Protein AF-A0A3Q9GE10-F1 (afdb_monomer_lite)

Organism: Moraxella catarrhalis (NCBI:txid480)

Sequence (119 aa):
MENPSTSYLGLTQQEIVSKSINHAVKRGYLQEKLDSIKAPHSAYSYEDLPSDYYGAVFGANHFDPKSKISFGQQIYNYFKQELDVKSPYHAPNYNDLPDIDNKKHSGIFNRTINPMFIP

Structure (mmCIF, N/CA/C/O backbone):
data_AF-A0A3Q9GE10-F1
#
_entry.id   AF-A0A3Q9GE10-F1
#
loop_
_atom_site.group_PDB
_atom_site.id
_atom_site.type_symbol
_atom_site.label_atom_id
_atom_site.label_alt_id
_atom_site.label_comp_id
_atom_site.label_asym_id
_atom_site.label_entity_id
_atom_site.label_seq_id
_atom_site.pdbx_PDB_ins_code
_atom_site.Cartn_x
_atom_site.Cartn_y
_atom_site.Cartn_z
_atom_site.occupancy
_atom_site.B_iso_or_equiv
_atom_site.auth_seq_id
_atom_site.auth_comp_id
_atom_site.auth_asym_id
_atom_site.auth_atom_id
_atom_site.pdbx_PDB_model_num
ATOM 1 N N . MET A 1 1 ? -31.225 7.368 21.893 1.00 35.88 1 MET A N 1
ATOM 2 C CA . MET A 1 1 ? -30.500 6.509 20.935 1.00 35.88 1 MET A CA 1
ATOM 3 C C . MET A 1 1 ? -29.841 7.447 19.945 1.00 35.88 1 MET A C 1
ATOM 5 O O . MET A 1 1 ? -30.539 8.040 19.136 1.00 35.88 1 MET A O 1
ATOM 9 N N . GLU A 1 2 ? -28.551 7.712 20.121 1.00 35.62 2 GLU A N 1
ATOM 10 C CA . GLU A 1 2 ? -27.799 8.628 19.259 1.00 35.62 2 GLU A CA 1
ATOM 11 C C . GLU A 1 2 ? -27.420 7.896 17.967 1.00 35.62 2 GLU A C 1
ATOM 13 O O . GLU A 1 2 ? -26.878 6.795 18.023 1.00 35.62 2 GLU A O 1
ATOM 18 N N . ASN A 1 3 ? -27.750 8.478 16.811 1.00 44.09 3 ASN A N 1
ATOM 19 C CA . ASN A 1 3 ? -27.308 7.988 15.504 1.00 44.09 3 ASN A CA 1
ATOM 20 C C . ASN A 1 3 ? -25.806 8.291 15.355 1.00 44.09 3 ASN A C 1
ATOM 22 O O . ASN A 1 3 ? -25.452 9.467 15.269 1.00 44.09 3 ASN A O 1
ATOM 26 N N . PRO A 1 4 ? -24.912 7.288 15.298 1.00 48.25 4 PRO A N 1
ATOM 27 C CA . PRO A 1 4 ? -23.467 7.516 15.333 1.00 48.25 4 PRO A CA 1
ATOM 28 C C . PRO A 1 4 ? -22.869 7.887 13.962 1.00 48.25 4 PRO A C 1
ATOM 30 O O . PRO A 1 4 ? -21.663 7.780 13.764 1.00 48.25 4 PRO A O 1
ATOM 33 N N . SER A 1 5 ? -23.683 8.283 12.981 1.00 50.09 5 SER A N 1
ATOM 34 C CA . SER A 1 5 ? -23.276 8.346 11.570 1.00 50.09 5 SER A CA 1
ATOM 35 C C . SER A 1 5 ? -22.794 9.710 11.071 1.00 50.09 5 SER A C 1
ATOM 37 O O . SER A 1 5 ? -22.375 9.803 9.917 1.00 50.09 5 SER A O 1
ATOM 39 N N . THR A 1 6 ? -22.786 10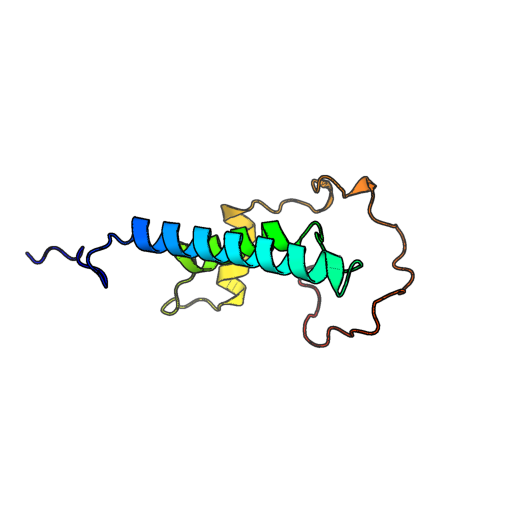.764 11.888 1.00 47.91 6 THR A N 1
ATOM 40 C CA . THR A 1 6 ? -22.319 12.083 11.429 1.00 47.91 6 THR A CA 1
ATOM 41 C C . THR A 1 6 ? -20.805 12.205 11.593 1.00 47.91 6 THR A C 1
ATOM 43 O O . THR A 1 6 ? -20.301 12.717 12.591 1.00 47.91 6 THR A O 1
ATOM 46 N N . SER A 1 7 ? -20.064 11.697 10.609 1.00 56.50 7 SER A N 1
ATOM 47 C CA . SER A 1 7 ? -18.612 11.864 10.528 1.00 56.50 7 SER A CA 1
ATOM 48 C C . SER A 1 7 ? -18.244 13.230 9.917 1.00 56.50 7 SER A C 1
ATOM 50 O O . SER A 1 7 ? -19.072 13.877 9.267 1.00 56.50 7 SER A O 1
ATOM 52 N N . TYR A 1 8 ? -17.031 13.719 10.202 1.00 54.75 8 TYR A N 1
ATOM 53 C CA . TYR A 1 8 ? -16.515 15.038 9.799 1.00 54.75 8 TYR A CA 1
ATOM 54 C C . TYR A 1 8 ? -16.948 15.441 8.370 1.00 54.75 8 TYR A C 1
ATOM 56 O O . TYR A 1 8 ? -16.783 14.672 7.427 1.00 54.75 8 TYR A O 1
ATOM 64 N N . LEU A 1 9 ? -17.470 16.668 8.214 1.00 62.47 9 LEU A N 1
ATOM 65 C CA . LEU A 1 9 ? -17.984 17.265 6.960 1.00 62.47 9 LEU A CA 1
ATOM 66 C C . LEU A 1 9 ? -19.322 16.713 6.418 1.00 62.47 9 LEU A C 1
ATOM 68 O O . LEU A 1 9 ? -19.689 17.040 5.292 1.00 62.47 9 LEU A O 1
ATOM 72 N N . GLY A 1 10 ? -20.082 15.937 7.199 1.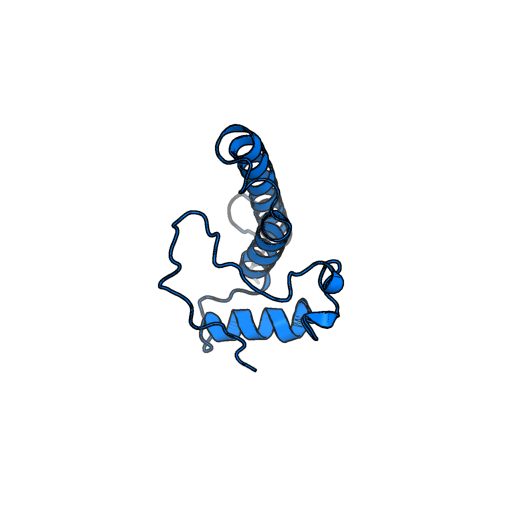00 78.06 10 GLY A N 1
ATOM 73 C CA . GLY A 1 10 ? -21.409 15.452 6.781 1.00 78.06 10 GLY A CA 1
ATOM 74 C C . GLY A 1 10 ? -21.359 14.313 5.761 1.00 78.06 10 GLY A C 1
ATOM 75 O O . GLY A 1 10 ? -22.353 14.032 5.098 1.00 78.06 10 GLY A O 1
ATOM 76 N N . LEU A 1 11 ? -20.199 13.672 5.633 1.00 76.75 11 LEU A N 1
ATOM 77 C CA . LEU A 1 11 ? -20.008 12.479 4.821 1.00 76.75 11 LEU A CA 1
ATOM 78 C C . LEU A 1 11 ? -20.279 11.233 5.665 1.00 76.75 11 LEU A C 1
ATOM 80 O O . LEU A 1 11 ? -20.106 11.227 6.885 1.00 76.75 11 LEU A O 1
ATOM 84 N N . THR A 1 12 ? -20.677 10.156 5.006 1.00 85.25 12 THR A N 1
ATOM 85 C CA . THR A 1 12 ? -20.684 8.816 5.587 1.00 85.25 12 THR A CA 1
ATOM 86 C C . THR A 1 12 ? -19.262 8.253 5.651 1.00 85.25 12 THR A C 1
ATOM 88 O O . THR A 1 12 ? -18.374 8.644 4.889 1.00 85.25 12 THR A O 1
ATOM 91 N N . GLN A 1 13 ? -19.041 7.267 6.523 1.00 79.06 13 GLN A N 1
ATOM 92 C CA . GLN A 1 13 ? -17.744 6.594 6.630 1.00 79.06 13 GLN A CA 1
ATOM 93 C C . GLN A 1 13 ? -17.302 5.961 5.297 1.00 79.06 13 GLN A C 1
ATOM 95 O O . GLN A 1 13 ? -16.132 6.045 4.932 1.00 79.06 13 GLN A O 1
ATOM 100 N N . GLN A 1 14 ? -18.237 5.380 4.537 1.00 82.19 14 GLN A N 1
ATOM 101 C CA . GLN A 1 14 ? -17.944 4.799 3.222 1.00 82.19 14 GLN A CA 1
ATOM 102 C C . GLN A 1 14 ? -17.504 5.860 2.204 1.00 82.19 14 GLN A C 1
ATOM 104 O O . GLN A 1 14 ? -16.596 5.620 1.408 1.00 82.19 14 GLN A O 1
ATOM 109 N N . GLU A 1 15 ? -18.097 7.053 2.246 1.00 84.19 15 GLU A N 1
ATOM 110 C CA . GLU A 1 15 ? -17.690 8.157 1.375 1.00 84.19 15 GLU A CA 1
ATOM 111 C C . GLU A 1 15 ? -16.305 8.692 1.737 1.00 84.19 15 GLU A C 1
ATOM 113 O O . GLU A 1 15 ? -15.524 9.007 0.838 1.00 84.19 15 GLU A O 1
ATOM 118 N N . ILE A 1 16 ? -15.971 8.765 3.028 1.00 81.88 16 ILE A N 1
ATOM 119 C CA . ILE A 1 16 ? -14.628 9.153 3.479 1.00 81.88 16 ILE A CA 1
ATOM 120 C C . ILE A 1 16 ? -13.589 8.149 2.978 1.00 81.88 16 ILE A C 1
ATOM 122 O O . ILE A 1 16 ? -12.589 8.553 2.380 1.00 81.88 16 ILE A O 1
ATOM 126 N N . VAL A 1 17 ? -13.846 6.853 3.159 1.00 84.25 17 VAL A N 1
ATOM 127 C CA . VAL A 1 17 ? -13.000 5.764 2.648 1.00 84.25 17 VAL A CA 1
ATOM 128 C C . VAL A 1 17 ? -12.795 5.898 1.139 1.00 84.25 17 VAL A C 1
ATOM 130 O O . VAL A 1 17 ? -11.660 5.983 0.667 1.00 84.25 17 VAL A O 1
ATOM 133 N N . SER A 1 18 ? -13.885 5.989 0.373 1.00 87.38 18 SER A N 1
ATOM 134 C CA . SER A 1 18 ? -13.825 6.057 -1.089 1.00 87.38 18 SER A CA 1
ATOM 135 C C . SER A 1 18 ? -13.066 7.292 -1.578 1.00 87.38 18 SER A C 1
ATOM 137 O O . SER A 1 18 ? -12.230 7.201 -2.480 1.00 87.38 18 SER A O 1
ATOM 139 N N . LYS A 1 19 ? -13.299 8.461 -0.968 1.00 86.56 19 LYS A N 1
ATOM 140 C CA . LYS A 1 19 ? -12.573 9.692 -1.312 1.00 86.56 19 LYS A CA 1
ATOM 141 C C . LYS A 1 19 ? -11.086 9.588 -0.996 1.00 86.56 19 LYS A C 1
ATOM 143 O O . LYS A 1 19 ? -10.277 10.069 -1.787 1.00 86.56 19 LYS A O 1
ATOM 148 N N . SER A 1 20 ? -10.734 8.945 0.114 1.00 84.69 20 SER A N 1
ATOM 149 C CA . SER A 1 20 ? -9.343 8.770 0.540 1.00 84.69 20 SER A CA 1
ATOM 150 C C . SER A 1 20 ? -8.575 7.870 -0.431 1.00 84.69 20 SER A C 1
ATOM 152 O O . SER A 1 20 ? -7.512 8.261 -0.912 1.00 84.69 20 SER A O 1
ATOM 154 N N . ILE A 1 21 ? -9.161 6.729 -0.814 1.00 87.06 21 ILE A N 1
ATOM 155 C CA . ILE A 1 21 ? -8.587 5.812 -1.812 1.00 87.06 21 ILE A CA 1
ATOM 156 C C . ILE A 1 21 ? -8.432 6.515 -3.166 1.00 87.06 21 ILE A C 1
ATOM 158 O O . ILE A 1 21 ? -7.350 6.520 -3.750 1.00 87.06 21 ILE A O 1
ATOM 162 N N . ASN A 1 22 ? -9.486 7.183 -3.645 1.00 87.25 22 ASN A N 1
ATOM 163 C CA . ASN A 1 22 ? -9.446 7.904 -4.920 1.00 87.25 22 ASN A CA 1
ATOM 164 C C . ASN A 1 22 ? -8.391 9.016 -4.943 1.00 87.25 22 ASN A C 1
ATOM 166 O O . ASN A 1 22 ? -7.771 9.268 -5.977 1.00 87.25 22 ASN A O 1
ATOM 170 N N . HIS A 1 23 ? -8.207 9.713 -3.822 1.00 87.19 23 HIS A N 1
ATOM 171 C CA . HIS A 1 23 ? -7.186 10.741 -3.707 1.00 87.19 23 HIS A CA 1
ATOM 172 C C . HIS A 1 23 ? -5.779 10.140 -3.812 1.00 87.19 23 HIS A C 1
ATOM 174 O O . HIS A 1 23 ? -4.979 10.651 -4.593 1.00 87.19 23 HIS A O 1
ATOM 180 N N . ALA A 1 24 ? -5.495 9.048 -3.095 1.00 86.19 24 ALA A N 1
ATOM 181 C CA . ALA A 1 24 ? -4.201 8.366 -3.150 1.00 86.19 24 ALA A CA 1
ATOM 182 C C . ALA A 1 24 ? -3.859 7.902 -4.574 1.00 86.19 24 ALA A C 1
ATOM 184 O O . ALA A 1 24 ? -2.821 8.282 -5.106 1.00 86.19 24 ALA A O 1
ATOM 185 N N . VAL A 1 25 ? -4.792 7.221 -5.247 1.00 85.94 25 VAL A N 1
ATOM 186 C CA . VAL A 1 25 ? -4.606 6.761 -6.634 1.00 85.94 25 VAL A CA 1
ATOM 187 C C . VAL A 1 25 ? -4.303 7.925 -7.582 1.00 85.94 25 VAL A C 1
ATOM 189 O O . VAL A 1 25 ? -3.364 7.865 -8.372 1.00 85.94 25 VAL A O 1
ATOM 192 N N . LYS A 1 26 ? -5.059 9.030 -7.498 1.00 87.25 26 LYS A N 1
ATOM 193 C CA . LYS A 1 26 ? -4.810 10.220 -8.335 1.00 87.25 26 LYS A CA 1
ATOM 194 C C . LYS A 1 26 ? -3.437 10.839 -8.081 1.00 87.25 26 LYS A C 1
ATOM 196 O O . LYS A 1 26 ? -2.832 11.369 -9.012 1.00 87.25 26 LYS A O 1
ATOM 201 N N . ARG A 1 27 ? -2.972 10.820 -6.830 1.00 86.75 27 ARG A N 1
ATOM 202 C CA . ARG A 1 27 ? -1.643 11.315 -6.457 1.00 86.75 27 ARG A CA 1
ATOM 203 C C . ARG A 1 27 ? -0.544 10.428 -7.036 1.00 86.75 27 ARG A C 1
ATOM 205 O O . ARG A 1 27 ? 0.371 11.000 -7.620 1.00 86.75 27 ARG A O 1
ATOM 212 N N . GLY A 1 28 ? -0.698 9.106 -6.972 1.00 82.44 28 GLY A N 1
ATOM 213 C CA . GLY A 1 28 ? 0.192 8.146 -7.628 1.00 82.44 28 GLY A CA 1
ATOM 214 C C . GLY A 1 28 ? 0.338 8.429 -9.117 1.00 82.44 28 GLY A C 1
ATOM 215 O O . GLY A 1 28 ? 1.417 8.755 -9.592 1.00 82.44 28 GLY A O 1
ATOM 216 N N . TYR A 1 29 ? -0.777 8.496 -9.852 1.00 82.75 29 TYR A N 1
ATOM 217 C CA . TYR A 1 29 ? -0.750 8.829 -11.286 1.00 82.75 29 TYR A CA 1
ATOM 218 C C . TYR A 1 29 ? -0.049 10.155 -11.608 1.00 82.75 29 TYR A C 1
ATOM 220 O O . TYR A 1 29 ? 0.603 10.283 -12.647 1.00 82.75 29 TYR A O 1
ATOM 228 N N . LEU A 1 30 ? -0.211 11.167 -10.753 1.00 86.25 30 LEU A N 1
ATOM 229 C CA . LEU A 1 30 ? 0.467 12.446 -10.935 1.00 86.25 30 LEU A CA 1
ATOM 230 C C . LEU A 1 30 ? 1.975 12.324 -10.690 1.00 86.25 30 LEU A C 1
ATOM 232 O O . LEU A 1 30 ? 2.742 12.941 -11.427 1.00 86.25 30 LEU A O 1
ATOM 236 N N . GLN A 1 31 ? 2.384 11.555 -9.680 1.00 80.38 31 GLN A N 1
ATOM 237 C CA . GLN A 1 31 ? 3.787 11.265 -9.401 1.00 80.38 31 GLN A CA 1
ATOM 238 C C . GLN A 1 31 ? 4.426 10.540 -10.587 1.00 80.38 31 GLN A C 1
ATOM 240 O O . GLN A 1 31 ? 5.375 11.074 -11.152 1.00 80.38 31 GLN A O 1
ATOM 245 N N . GLU A 1 32 ? 3.818 9.458 -11.077 1.00 78.75 32 GLU A N 1
ATOM 246 C CA . GLU A 1 32 ? 4.326 8.708 -12.236 1.00 78.75 32 GLU A CA 1
ATOM 247 C C . GLU A 1 32 ? 4.496 9.586 -13.477 1.00 78.75 32 GLU A C 1
ATOM 249 O O . GLU A 1 32 ? 5.493 9.519 -14.200 1.00 78.75 32 GLU A O 1
ATOM 254 N N . LYS A 1 33 ? 3.538 10.488 -13.713 1.00 84.12 33 LYS A N 1
ATOM 255 C CA . LYS A 1 33 ? 3.627 11.445 -14.816 1.00 84.12 33 LYS A CA 1
ATOM 256 C C . LYS A 1 33 ? 4.820 12.391 -14.655 1.00 84.12 33 LYS A C 1
ATOM 258 O O . LYS A 1 33 ? 5.469 12.719 -15.646 1.00 84.12 33 LYS A O 1
ATOM 263 N N . LEU A 1 34 ? 5.106 12.859 -13.444 1.00 82.44 34 LEU A N 1
ATOM 264 C CA . LEU A 1 34 ? 6.255 13.729 -13.181 1.00 82.44 34 LEU A CA 1
ATOM 265 C C . LEU A 1 34 ? 7.578 12.958 -13.260 1.00 82.44 34 LEU A C 1
ATOM 267 O O . LEU A 1 34 ? 8.551 13.473 -13.821 1.00 82.44 34 LEU A O 1
ATOM 271 N N . ASP A 1 35 ? 7.597 11.724 -12.770 1.00 77.19 35 ASP A N 1
ATOM 272 C CA . ASP A 1 35 ? 8.769 10.856 -12.793 1.00 77.19 35 ASP A CA 1
ATOM 273 C C . ASP A 1 35 ? 9.099 10.412 -14.215 1.00 77.19 35 ASP A C 1
ATOM 275 O O . ASP A 1 35 ? 10.272 10.373 -14.574 1.00 77.19 35 ASP A O 1
ATOM 279 N N . SER A 1 36 ? 8.106 10.254 -15.098 1.00 76.75 36 SER A N 1
ATOM 280 C CA . SER A 1 36 ? 8.350 9.975 -16.525 1.00 76.75 36 SER A CA 1
ATOM 281 C C . SER A 1 36 ? 9.218 11.037 -17.212 1.00 76.75 36 SER A C 1
ATOM 283 O O . SER A 1 36 ? 9.863 10.765 -18.223 1.00 76.75 36 SER A O 1
ATOM 285 N N . ILE A 1 37 ? 9.272 12.242 -16.635 1.00 79.38 37 ILE A N 1
ATOM 286 C CA . ILE A 1 37 ? 10.072 13.368 -17.117 1.00 79.38 37 ILE A CA 1
ATOM 287 C C . ILE A 1 37 ? 11.395 13.476 -16.344 1.00 79.38 37 ILE A C 1
ATOM 289 O O . ILE A 1 37 ? 12.434 13.751 -16.942 1.00 79.38 37 ILE A O 1
ATOM 293 N N . LYS A 1 38 ? 11.371 13.313 -15.015 1.00 80.00 38 LYS A N 1
ATOM 294 C CA . LYS A 1 38 ? 12.520 13.609 -14.136 1.00 80.00 38 LYS A CA 1
ATOM 295 C C . LYS A 1 38 ? 13.353 12.392 -13.746 1.00 80.00 38 LYS A C 1
ATOM 297 O O . LYS A 1 38 ? 14.554 12.526 -13.524 1.00 80.00 38 LYS A O 1
ATOM 302 N N . ALA A 1 39 ? 12.726 11.230 -13.663 1.00 75.00 39 ALA A N 1
ATOM 303 C CA . ALA A 1 39 ? 13.332 9.964 -13.288 1.00 75.00 39 ALA A CA 1
ATOM 304 C C . ALA A 1 39 ? 12.701 8.826 -14.114 1.00 75.00 39 ALA A C 1
ATOM 306 O O . ALA A 1 39 ? 12.002 7.982 -13.561 1.00 75.00 39 ALA A O 1
ATOM 307 N N . PRO A 1 40 ? 12.950 8.765 -15.441 1.00 65.56 40 PRO A N 1
ATOM 308 C CA . PRO A 1 40 ? 12.248 7.835 -16.335 1.00 65.56 40 PRO A CA 1
ATOM 309 C C . PRO A 1 40 ? 12.433 6.359 -15.964 1.00 65.56 40 PRO A C 1
ATOM 311 O O . PRO A 1 40 ? 11.618 5.522 -16.320 1.00 65.56 40 PRO A O 1
ATOM 314 N N . HIS A 1 41 ? 13.513 6.045 -15.246 1.00 66.25 41 HIS A N 1
ATOM 315 C CA . HIS A 1 41 ? 13.826 4.713 -14.729 1.00 66.25 41 HIS A CA 1
ATOM 316 C C . HIS A 1 41 ? 12.971 4.299 -13.521 1.00 66.25 41 HIS A C 1
ATOM 318 O O . HIS A 1 41 ? 12.973 3.128 -13.166 1.00 66.25 41 HIS A O 1
ATOM 324 N N . SER A 1 42 ? 12.302 5.254 -12.874 1.00 59.97 42 SER A N 1
ATOM 325 C CA . SER A 1 42 ? 11.414 5.040 -11.729 1.00 59.97 42 SER A CA 1
ATOM 326 C C . SER A 1 42 ? 9.941 5.228 -12.094 1.00 59.97 42 SER A C 1
ATOM 328 O O . SER A 1 42 ? 9.085 4.959 -11.267 1.00 59.97 42 SER A O 1
ATOM 330 N N . ALA A 1 43 ? 9.651 5.715 -13.303 1.00 63.25 43 ALA A N 1
ATOM 331 C CA . ALA A 1 43 ? 8.301 6.015 -13.742 1.00 63.25 43 ALA A CA 1
ATOM 332 C C . ALA A 1 43 ? 7.566 4.759 -14.206 1.00 63.25 43 ALA A C 1
ATOM 334 O O . ALA A 1 43 ? 8.104 3.948 -14.959 1.00 63.25 43 ALA A O 1
ATOM 335 N N . TYR A 1 44 ? 6.302 4.671 -13.824 1.00 59.16 44 TYR A N 1
ATOM 336 C CA . TYR A 1 44 ? 5.394 3.562 -14.044 1.00 59.16 44 TYR A CA 1
ATOM 337 C C . TYR A 1 44 ? 6.012 2.224 -13.648 1.00 59.16 44 TYR A C 1
ATOM 339 O O . TYR A 1 44 ? 5.845 1.228 -14.359 1.00 59.16 44 TYR A O 1
ATOM 347 N N . SER A 1 45 ? 6.719 2.192 -12.511 1.00 61.81 45 SER A N 1
ATOM 348 C CA . SER A 1 45 ? 7.088 0.915 -11.915 1.00 61.81 45 SER A CA 1
ATOM 349 C C . SER A 1 45 ? 5.813 0.103 -11.719 1.00 61.81 45 SER A C 1
ATOM 351 O O . SER A 1 45 ? 4.788 0.617 -11.262 1.00 61.81 45 SER A O 1
ATOM 353 N N . TYR A 1 46 ? 5.862 -1.172 -12.097 1.00 59.16 46 TYR A N 1
ATOM 354 C CA . TYR A 1 46 ? 4.702 -2.061 -12.048 1.00 59.16 46 TYR A CA 1
ATOM 355 C C . TYR A 1 46 ? 4.078 -2.123 -10.643 1.00 59.16 46 TYR A C 1
ATOM 357 O O . TYR A 1 46 ? 2.884 -2.373 -10.502 1.00 59.16 46 TYR A O 1
ATOM 365 N N . GLU A 1 47 ? 4.880 -1.870 -9.608 1.00 63.06 47 GLU A N 1
ATOM 366 C CA . GLU A 1 47 ? 4.468 -1.940 -8.212 1.00 63.06 47 GLU A CA 1
ATOM 367 C C . GLU A 1 47 ? 3.833 -0.652 -7.676 1.00 63.06 47 GLU A C 1
ATOM 369 O O . GLU A 1 47 ? 3.012 -0.754 -6.768 1.00 63.06 47 GLU A O 1
ATOM 374 N N . ASP A 1 48 ? 4.139 0.532 -8.217 1.00 69.00 48 ASP A N 1
ATOM 375 C CA . ASP A 1 48 ? 3.845 1.800 -7.528 1.00 69.00 48 ASP A CA 1
ATOM 376 C C . ASP A 1 48 ? 2.342 2.119 -7.497 1.00 69.00 48 ASP A C 1
ATOM 378 O O . ASP A 1 48 ? 1.760 2.276 -6.423 1.00 69.00 48 ASP A O 1
ATOM 382 N N . LEU A 1 49 ? 1.656 2.098 -8.646 1.00 76.75 49 LEU A N 1
ATOM 383 C CA . LEU A 1 49 ? 0.208 2.356 -8.694 1.00 76.75 49 LEU A CA 1
ATOM 384 C C . LEU A 1 49 ? -0.626 1.282 -7.965 1.00 76.75 49 LEU A C 1
ATOM 386 O O . LEU A 1 49 ? -1.563 1.647 -7.242 1.00 76.75 49 LEU A O 1
ATOM 390 N N . PRO A 1 50 ? -0.333 -0.029 -8.106 1.00 77.75 50 PRO A N 1
ATOM 391 C CA . PRO A 1 50 ? -0.978 -1.044 -7.281 1.00 77.75 50 PRO A CA 1
ATOM 392 C C . PRO A 1 50 ? -0.697 -0.866 -5.786 1.00 77.75 50 PRO A C 1
ATOM 394 O O . PRO A 1 50 ? -1.624 -0.992 -4.987 1.00 77.75 50 PRO A O 1
ATOM 397 N N . SER A 1 51 ? 0.536 -0.539 -5.391 1.00 78.44 51 SER A N 1
ATOM 398 C CA . SER A 1 51 ? 0.898 -0.336 -3.982 1.00 78.44 51 SER A CA 1
ATOM 399 C C . SER A 1 51 ? 0.213 0.890 -3.387 1.00 78.44 51 SER A C 1
ATOM 401 O O . SER A 1 51 ? -0.288 0.811 -2.266 1.00 78.44 51 SER A O 1
ATOM 403 N N . ASP A 1 52 ? 0.093 1.983 -4.143 1.00 81.19 52 ASP A N 1
ATOM 404 C CA . ASP A 1 52 ? -0.676 3.165 -3.748 1.00 81.19 52 ASP A CA 1
ATOM 405 C C . ASP A 1 52 ? -2.145 2.819 -3.500 1.00 81.19 52 ASP A C 1
ATOM 407 O O . ASP A 1 52 ? -2.733 3.219 -2.490 1.00 81.19 52 ASP A O 1
ATOM 411 N N . TYR A 1 53 ? -2.749 2.040 -4.402 1.00 85.44 53 TYR A N 1
ATOM 412 C CA . TYR A 1 53 ? -4.129 1.597 -4.253 1.00 85.44 53 TYR A CA 1
ATOM 413 C C . TYR A 1 53 ? -4.305 0.683 -3.035 1.00 85.44 53 TYR A C 1
ATOM 415 O O . TYR A 1 53 ? -5.113 0.982 -2.153 1.00 85.44 53 TYR A O 1
ATOM 423 N N . TYR A 1 54 ? -3.548 -0.413 -2.953 1.00 87.56 54 TYR A N 1
ATOM 424 C CA . TYR A 1 54 ? -3.703 -1.399 -1.883 1.00 87.56 54 TYR A CA 1
ATOM 425 C C . TYR A 1 54 ? -3.273 -0.857 -0.518 1.00 87.56 54 TYR A C 1
ATOM 427 O O . TYR A 1 54 ? -3.881 -1.219 0.489 1.00 87.56 54 TYR A O 1
ATOM 435 N N . GLY A 1 55 ? -2.289 0.044 -0.473 1.00 88.31 55 GLY A N 1
ATOM 436 C CA . GLY A 1 55 ? -1.905 0.776 0.731 1.00 88.31 55 GLY A CA 1
ATOM 437 C C . GLY A 1 55 ? -3.008 1.722 1.205 1.00 88.31 55 GLY A C 1
ATOM 438 O O . GLY A 1 55 ? -3.312 1.768 2.399 1.00 88.31 55 GLY A O 1
ATOM 439 N N . ALA A 1 56 ? -3.675 2.420 0.280 1.00 87.69 56 ALA A N 1
ATOM 440 C CA . ALA A 1 56 ? -4.817 3.264 0.615 1.00 87.69 56 ALA A CA 1
ATOM 441 C C . ALA A 1 56 ? -6.030 2.447 1.087 1.00 87.69 56 ALA A C 1
ATOM 443 O O . ALA A 1 56 ? -6.691 2.845 2.046 1.00 87.69 56 ALA A O 1
ATOM 444 N N . VAL A 1 57 ? -6.305 1.295 0.466 1.00 89.19 57 VAL A N 1
ATOM 445 C CA . VAL A 1 57 ? -7.351 0.360 0.914 1.00 89.19 57 VAL A CA 1
ATOM 446 C C . VAL A 1 57 ? -7.045 -0.152 2.321 1.00 89.19 57 VAL A C 1
ATOM 448 O O . VAL A 1 57 ? -7.919 -0.092 3.186 1.00 89.19 57 VAL A O 1
ATOM 451 N N . PHE A 1 58 ? -5.805 -0.577 2.587 1.00 92.69 58 PHE A N 1
ATOM 452 C CA . PHE A 1 58 ? -5.380 -0.998 3.921 1.00 92.69 58 PHE A CA 1
ATOM 453 C C . PHE A 1 58 ? -5.601 0.110 4.956 1.00 92.69 58 PHE A C 1
ATOM 455 O O . PHE A 1 58 ? -6.274 -0.110 5.962 1.00 92.69 58 PHE A O 1
ATOM 462 N N . GLY A 1 59 ? -5.091 1.315 4.693 1.00 89.62 59 GLY A N 1
ATOM 463 C CA . GLY A 1 59 ? -5.202 2.441 5.620 1.00 89.62 59 GLY A CA 1
ATOM 464 C C . GLY A 1 59 ? -6.643 2.883 5.879 1.00 89.62 59 GLY A C 1
ATOM 465 O O . GLY A 1 59 ? -6.962 3.300 6.989 1.00 89.62 59 GLY A O 1
ATOM 466 N N . ALA A 1 60 ? -7.515 2.785 4.874 1.00 88.94 60 ALA A N 1
ATOM 467 C CA . ALA A 1 60 ? -8.903 3.216 4.985 1.00 88.94 60 ALA A CA 1
ATOM 468 C C . ALA A 1 60 ? -9.824 2.163 5.626 1.00 88.94 60 ALA A C 1
ATOM 470 O O . ALA A 1 60 ? -10.758 2.543 6.333 1.00 88.94 60 ALA A O 1
ATOM 471 N N . ASN A 1 61 ? -9.578 0.869 5.382 1.00 88.81 61 ASN A N 1
ATOM 472 C CA . ASN A 1 61 ? -10.522 -0.205 5.720 1.00 88.81 61 ASN A CA 1
ATOM 473 C C . ASN A 1 61 ? -10.008 -1.239 6.726 1.00 88.81 61 ASN A C 1
ATOM 475 O O . ASN A 1 61 ? -10.824 -1.906 7.356 1.00 88.81 61 ASN A O 1
ATOM 479 N N . HIS A 1 62 ? -8.692 -1.398 6.876 1.00 88.94 62 HIS A N 1
ATOM 480 C CA . HIS A 1 62 ? -8.110 -2.507 7.645 1.00 88.94 62 HIS A CA 1
ATOM 481 C C . HIS A 1 62 ? -7.216 -2.048 8.796 1.00 88.94 62 HIS A C 1
ATOM 483 O O . HIS A 1 62 ? -7.064 -2.776 9.776 1.00 88.94 62 HIS A O 1
ATOM 489 N N . PHE A 1 63 ? -6.629 -0.855 8.700 1.00 93.31 63 PHE A N 1
ATOM 490 C CA . PHE A 1 63 ? -5.793 -0.314 9.759 1.00 93.31 63 PHE A CA 1
ATOM 491 C C . PHE A 1 63 ? -6.631 0.085 10.978 1.00 93.31 63 PHE A C 1
ATOM 493 O O . PHE A 1 63 ? -7.508 0.946 10.898 1.00 93.31 63 PHE A O 1
ATOM 500 N N . ASP A 1 64 ? -6.301 -0.500 12.127 1.00 93.56 64 ASP A N 1
ATOM 501 C CA . ASP A 1 64 ? -6.871 -0.133 13.418 1.00 93.56 64 ASP A CA 1
ATOM 502 C C . ASP A 1 64 ? -5.756 0.319 14.380 1.00 93.56 64 ASP A C 1
ATOM 504 O O . ASP A 1 64 ? -4.983 -0.510 14.882 1.00 93.56 64 ASP A O 1
ATOM 508 N N . PRO A 1 65 ? -5.672 1.627 14.695 1.00 91.75 65 PRO A N 1
ATOM 509 C CA . PRO A 1 65 ? -4.665 2.155 15.611 1.00 91.75 65 PRO A CA 1
ATOM 510 C C . PRO A 1 65 ? -4.903 1.750 17.074 1.00 91.75 65 PRO A C 1
ATOM 512 O O . PRO A 1 65 ? -4.012 1.924 17.902 1.00 91.75 65 PRO A O 1
AT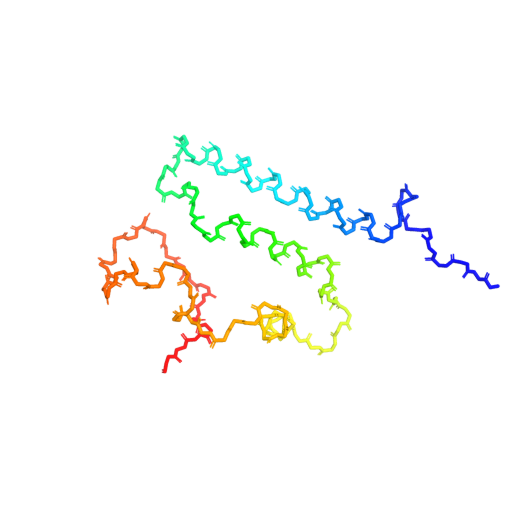OM 515 N N . LYS A 1 66 ? -6.093 1.240 17.418 1.00 95.56 66 LYS A N 1
ATOM 516 C CA . LYS A 1 66 ? -6.437 0.760 18.767 1.00 95.56 66 LYS A CA 1
ATOM 517 C C . LYS A 1 66 ? -6.254 -0.748 18.914 1.00 95.56 66 LYS A C 1
ATOM 519 O O . LYS A 1 66 ? -6.478 -1.290 20.000 1.00 95.56 66 LYS A O 1
ATOM 524 N N . SER A 1 67 ? -5.863 -1.422 17.838 1.00 93.69 67 SER A N 1
ATOM 525 C CA . SER A 1 67 ? -5.672 -2.858 17.840 1.00 93.69 67 SER A C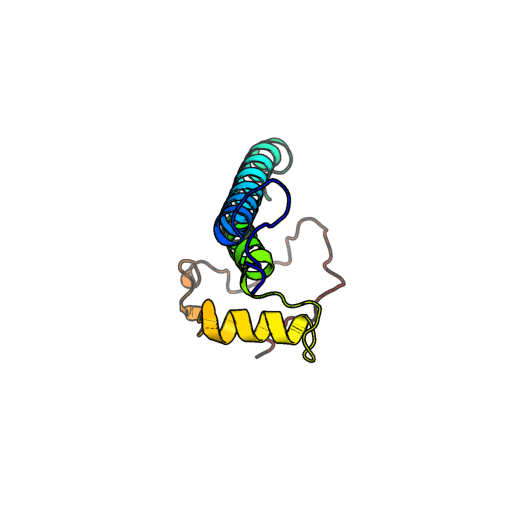A 1
ATOM 526 C C . SER A 1 67 ? -4.577 -3.279 18.818 1.00 93.69 67 SER A C 1
ATOM 528 O O . SER A 1 67 ? -3.573 -2.595 19.009 1.00 93.69 67 SER A O 1
ATOM 530 N N . LYS A 1 68 ? -4.756 -4.457 19.422 1.00 95.94 68 LYS A N 1
ATOM 531 C CA . LYS A 1 68 ? -3.751 -5.076 20.301 1.00 95.94 68 LYS A CA 1
ATOM 532 C C . LYS A 1 68 ? -2.604 -5.724 19.523 1.00 95.94 68 LYS A C 1
ATOM 534 O O . LYS A 1 68 ? -1.600 -6.090 20.128 1.00 95.94 68 LYS A O 1
ATOM 539 N N . ILE A 1 69 ? -2.764 -5.907 18.211 1.00 94.50 69 ILE A N 1
ATOM 540 C CA . ILE A 1 69 ? -1.728 -6.465 17.340 1.00 94.50 69 ILE A CA 1
ATOM 541 C C . ILE A 1 69 ? -0.913 -5.348 16.683 1.00 94.50 69 ILE A C 1
ATOM 543 O O . ILE A 1 69 ? -1.428 -4.269 16.383 1.00 94.50 69 ILE A O 1
ATOM 547 N N . SER A 1 70 ? 0.374 -5.617 16.459 1.00 94.12 70 SER A N 1
ATOM 548 C CA . SER A 1 70 ? 1.299 -4.639 15.884 1.00 94.12 70 SER A CA 1
ATOM 549 C C . SER A 1 70 ? 0.907 -4.252 14.456 1.00 94.12 70 SER A C 1
ATOM 551 O O . SER A 1 70 ? 0.251 -5.013 13.745 1.00 94.12 70 SER A O 1
ATOM 553 N N . PHE A 1 71 ? 1.369 -3.085 14.005 1.00 90.62 71 PHE A N 1
ATOM 554 C CA . PHE A 1 71 ? 1.191 -2.632 12.622 1.00 90.62 71 PHE A CA 1
ATOM 555 C C . PHE A 1 71 ? 1.670 -3.674 11.598 1.00 90.62 71 PHE A C 1
ATOM 557 O O . PHE A 1 71 ? 0.951 -3.995 10.655 1.00 90.62 71 PHE A O 1
ATOM 564 N N . GLY A 1 72 ? 2.844 -4.273 11.830 1.00 89.88 72 GLY A N 1
ATOM 565 C CA . GLY A 1 72 ? 3.371 -5.334 10.968 1.00 89.88 72 GLY A CA 1
ATOM 566 C C . GLY A 1 72 ? 2.465 -6.567 10.924 1.00 89.88 72 GLY A C 1
ATOM 567 O O . GLY A 1 72 ? 2.273 -7.144 9.859 1.00 89.88 72 GLY A O 1
ATOM 568 N N . GLN A 1 73 ? 1.839 -6.928 12.048 1.00 88.75 73 GLN A N 1
ATOM 569 C CA . GLN A 1 73 ? 0.877 -8.029 12.091 1.00 88.75 73 GLN A CA 1
ATOM 570 C C . GLN A 1 73 ? -0.415 -7.696 11.331 1.00 88.75 73 GLN A C 1
ATOM 572 O O . GLN A 1 73 ? -0.967 -8.565 10.663 1.00 88.75 73 GLN A O 1
ATOM 577 N N . GLN A 1 74 ? -0.889 -6.448 11.398 1.00 93.19 74 GLN A N 1
ATOM 578 C CA . GLN A 1 74 ? -2.053 -5.999 10.626 1.00 93.19 74 GLN A CA 1
ATOM 579 C C . GLN A 1 74 ? -1.777 -6.056 9.117 1.00 93.19 74 GLN A C 1
ATOM 581 O O . GLN A 1 74 ? -2.602 -6.581 8.373 1.00 93.19 74 GLN A O 1
ATOM 586 N N . ILE A 1 75 ? -0.595 -5.606 8.676 1.00 90.50 75 ILE A N 1
ATOM 587 C CA . ILE A 1 75 ? -0.156 -5.731 7.276 1.00 90.50 75 ILE A CA 1
ATOM 588 C C . ILE A 1 75 ? -0.055 -7.199 6.857 1.00 90.50 75 ILE A C 1
ATOM 590 O O . ILE A 1 75 ? -0.566 -7.576 5.805 1.00 90.50 75 ILE A O 1
ATOM 594 N N . TYR A 1 76 ? 0.570 -8.044 7.681 1.00 87.81 76 TYR A N 1
ATOM 595 C CA . TYR A 1 76 ? 0.686 -9.474 7.394 1.00 87.81 76 TYR A CA 1
ATOM 596 C C . TYR A 1 76 ? -0.689 -10.122 7.200 1.00 87.81 76 TYR A C 1
ATOM 598 O O . TYR A 1 76 ? -0.900 -10.862 6.239 1.00 87.81 76 TYR A O 1
ATOM 606 N N . ASN A 1 77 ? -1.637 -9.815 8.090 1.00 89.00 77 ASN A N 1
ATOM 607 C CA . ASN A 1 77 ? -2.996 -10.335 8.004 1.00 89.00 77 ASN A CA 1
AT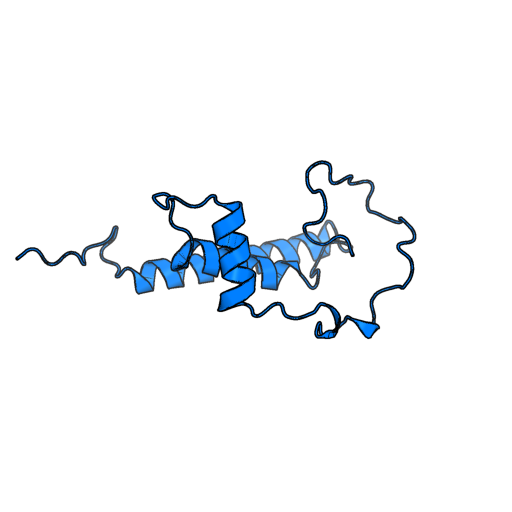OM 608 C C . ASN A 1 77 ? -3.695 -9.844 6.731 1.00 89.00 77 ASN A C 1
ATOM 610 O O . ASN A 1 77 ? -4.286 -10.659 6.033 1.00 89.00 77 ASN A O 1
ATOM 614 N N . TYR A 1 78 ? -3.565 -8.559 6.387 1.00 90.38 78 TYR A N 1
ATOM 615 C CA . TYR A 1 78 ? -4.104 -8.001 5.144 1.00 90.38 78 TYR A CA 1
ATOM 616 C C . TYR A 1 78 ? -3.565 -8.733 3.904 1.00 90.38 78 TYR A C 1
ATOM 618 O O . TYR A 1 78 ? -4.338 -9.181 3.059 1.00 90.38 78 TYR A O 1
ATOM 626 N N . PHE A 1 79 ? -2.253 -8.969 3.829 1.00 86.62 79 PHE A N 1
ATOM 627 C CA . PHE A 1 79 ? -1.667 -9.737 2.727 1.00 86.62 79 PHE A CA 1
ATOM 628 C C . PHE A 1 79 ? -2.141 -11.190 2.678 1.00 86.62 79 PHE A C 1
ATOM 630 O O . PHE A 1 79 ? -2.375 -11.730 1.598 1.00 86.62 79 PHE A O 1
ATOM 637 N N . LYS A 1 80 ? -2.287 -11.844 3.832 1.00 83.94 80 LYS A N 1
ATOM 638 C CA . LYS A 1 80 ? -2.702 -13.249 3.890 1.00 83.94 80 LYS A CA 1
ATOM 639 C C . LYS A 1 80 ? -4.186 -13.470 3.632 1.00 83.94 80 LYS A C 1
ATOM 641 O O . LYS A 1 80 ? -4.533 -14.527 3.120 1.00 83.94 80 LYS A O 1
ATOM 646 N N . GLN A 1 81 ? -5.037 -12.539 4.047 1.00 84.19 81 GLN A N 1
ATOM 647 C CA . GLN A 1 81 ? -6.485 -12.737 4.092 1.00 84.19 81 GLN A CA 1
ATOM 648 C C . GLN A 1 81 ? -7.207 -12.018 2.954 1.00 84.19 81 GLN A C 1
ATOM 650 O O . GLN A 1 81 ? -8.167 -12.568 2.429 1.00 84.19 81 GLN A O 1
ATOM 655 N N . GLU A 1 82 ? -6.735 -10.832 2.557 1.00 84.25 82 GLU A N 1
ATOM 656 C CA . GLU A 1 82 ? -7.421 -9.984 1.572 1.00 84.25 82 GLU A CA 1
ATOM 657 C C . GLU A 1 82 ? -6.758 -10.048 0.198 1.00 84.25 82 GLU A C 1
ATOM 659 O O . GLU A 1 82 ? -7.429 -10.251 -0.809 1.00 84.25 82 GLU A O 1
ATOM 664 N N . LEU A 1 83 ? -5.429 -9.895 0.141 1.00 79.38 83 LEU A N 1
ATOM 665 C CA . LEU A 1 83 ? -4.705 -9.889 -1.139 1.00 79.38 83 LEU A CA 1
ATOM 666 C C . LEU A 1 83 ? -4.334 -11.283 -1.642 1.00 79.38 83 LEU A C 1
ATOM 668 O O . LEU A 1 83 ? -3.823 -11.415 -2.750 1.00 79.38 83 LEU A O 1
ATOM 672 N N . ASP A 1 84 ? -4.564 -12.303 -0.817 1.00 73.00 84 ASP A N 1
ATOM 673 C CA . ASP A 1 84 ? -4.299 -13.703 -1.121 1.00 73.00 84 ASP A CA 1
ATOM 674 C C . ASP A 1 84 ? -2.935 -13.933 -1.791 1.00 73.00 84 ASP A C 1
ATOM 676 O O . ASP A 1 84 ? -2.817 -14.589 -2.829 1.00 73.00 84 ASP A O 1
ATOM 680 N N . VAL A 1 85 ? -1.877 -13.356 -1.209 1.00 67.81 85 VAL A N 1
ATOM 681 C CA . VAL A 1 85 ? -0.516 -13.425 -1.760 1.00 67.81 85 VAL A CA 1
ATOM 682 C C . VAL A 1 85 ? 0.036 -14.843 -1.544 1.00 67.81 85 VAL A C 1
ATOM 684 O O . VAL A 1 85 ? 0.848 -15.101 -0.652 1.00 67.81 85 VAL A O 1
ATOM 687 N N . LYS A 1 86 ? -0.488 -15.821 -2.296 1.00 65.06 86 LYS A N 1
ATOM 688 C CA . LYS A 1 86 ? -0.191 -17.249 -2.110 1.00 65.06 86 LYS A CA 1
ATOM 689 C C . LYS A 1 86 ? 1.147 -17.643 -2.699 1.00 65.06 86 LYS A C 1
ATOM 691 O O . LYS A 1 86 ? 1.723 -18.633 -2.251 1.00 65.06 86 LYS A O 1
ATOM 696 N N . SER A 1 87 ? 1.644 -16.899 -3.687 1.00 69.06 87 SER A N 1
ATOM 697 C CA . SER A 1 87 ? 2.945 -17.181 -4.270 1.00 69.06 87 SER A CA 1
ATOM 698 C C . SER A 1 87 ? 3.440 -16.088 -5.219 1.00 69.06 87 SER A C 1
ATOM 700 O O . SER A 1 87 ? 2.650 -15.635 -6.049 1.00 69.06 87 SER A O 1
ATOM 702 N N . PRO A 1 88 ? 4.740 -15.735 -5.191 1.00 69.19 88 PRO A N 1
ATOM 703 C CA . PRO A 1 88 ? 5.337 -14.907 -6.234 1.00 69.19 88 PRO A CA 1
ATOM 704 C C . PRO A 1 88 ? 5.234 -15.557 -7.624 1.00 69.19 88 PRO A C 1
ATOM 706 O O . PRO A 1 88 ? 5.092 -14.823 -8.593 1.00 69.19 88 PRO A O 1
ATOM 709 N N . TYR A 1 89 ? 5.173 -16.898 -7.730 1.00 68.38 89 TYR A N 1
ATOM 710 C CA . TYR A 1 89 ? 5.005 -17.625 -9.005 1.00 68.38 89 TYR A CA 1
ATOM 711 C C . TYR A 1 89 ? 3.726 -17.248 -9.773 1.00 68.38 89 TYR A C 1
ATOM 713 O O . TYR A 1 89 ? 3.616 -17.518 -10.964 1.00 68.38 89 TYR A O 1
ATOM 721 N N . HIS A 1 90 ? 2.741 -16.651 -9.096 1.00 69.81 90 HIS A N 1
ATOM 722 C CA . HIS A 1 90 ? 1.490 -16.207 -9.709 1.00 69.81 90 HIS A CA 1
ATOM 723 C C . HIS A 1 90 ? 1.514 -14.733 -10.139 1.00 69.81 90 HIS A C 1
ATOM 725 O O . HIS A 1 90 ? 0.506 -14.235 -10.643 1.00 69.81 90 HIS A O 1
ATOM 731 N N . ALA A 1 91 ? 2.625 -14.017 -9.937 1.00 69.38 91 ALA A N 1
ATOM 732 C CA . ALA A 1 91 ? 2.756 -12.650 -10.422 1.00 69.38 91 ALA A CA 1
ATOM 733 C C . ALA A 1 91 ? 2.775 -12.641 -11.967 1.00 69.38 91 ALA A C 1
ATOM 735 O O . ALA A 1 91 ? 3.473 -13.462 -12.566 1.00 69.38 91 ALA A O 1
ATOM 736 N N . PRO A 1 92 ? 2.055 -11.719 -12.638 1.00 64.00 92 PRO A N 1
ATOM 737 C 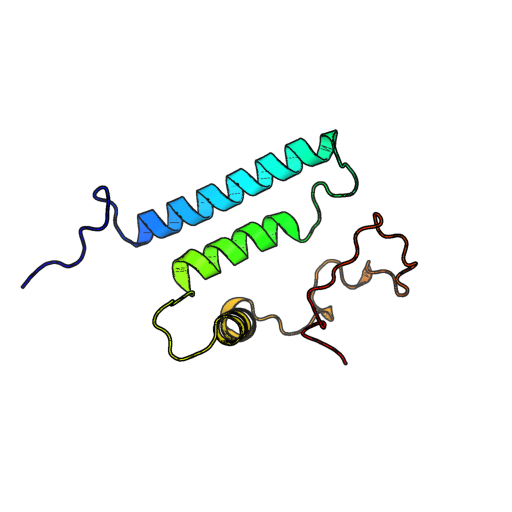CA . PRO A 1 92 ? 1.976 -11.684 -14.103 1.00 64.00 92 PRO A CA 1
ATOM 738 C C . PRO A 1 92 ? 3.328 -11.578 -14.817 1.00 64.00 92 PRO A C 1
ATOM 740 O O . PRO A 1 92 ? 3.468 -12.078 -15.927 1.00 64.00 92 PRO A O 1
ATOM 743 N N . ASN A 1 93 ? 4.317 -10.961 -14.170 1.00 65.06 93 ASN A N 1
ATOM 744 C CA . ASN A 1 93 ? 5.677 -10.787 -14.673 1.00 65.06 93 ASN A CA 1
ATOM 745 C C . ASN A 1 93 ? 6.680 -11.764 -14.045 1.00 65.06 93 ASN A C 1
ATOM 747 O O . ASN A 1 93 ? 7.879 -11.566 -14.207 1.00 65.06 93 ASN A O 1
ATOM 751 N N . TYR A 1 94 ? 6.237 -12.781 -13.296 1.00 75.56 94 TYR A N 1
ATOM 752 C CA . TYR A 1 94 ? 7.154 -13.666 -12.573 1.00 75.56 94 TYR A CA 1
ATOM 753 C C . TYR A 1 94 ? 8.199 -14.299 -13.502 1.00 75.56 94 TYR A C 1
ATOM 755 O O . TYR A 1 94 ? 9.376 -14.360 -13.164 1.00 75.56 94 TYR A O 1
ATOM 763 N N . ASN A 1 95 ? 7.771 -14.696 -14.702 1.00 79.94 95 ASN A N 1
ATOM 764 C CA . ASN A 1 95 ? 8.642 -15.293 -15.717 1.00 79.94 95 ASN A CA 1
ATOM 765 C C . ASN A 1 95 ? 9.576 -14.280 -16.402 1.00 79.94 95 ASN A C 1
ATOM 767 O O . ASN A 1 95 ? 10.517 -14.692 -17.074 1.00 79.94 95 ASN A O 1
ATOM 771 N N . ASP A 1 96 ? 9.315 -12.982 -16.248 1.00 78.44 96 ASP A N 1
ATOM 772 C CA . ASP A 1 96 ? 10.123 -11.900 -16.819 1.00 78.44 96 ASP A CA 1
ATOM 773 C C . ASP A 1 96 ? 11.156 -11.364 -15.813 1.00 78.44 96 ASP A C 1
ATOM 775 O O . ASP A 1 96 ? 11.977 -10.507 -16.154 1.00 78.44 96 ASP A O 1
ATOM 779 N N . LEU A 1 97 ? 11.117 -11.839 -14.561 1.00 71.19 97 LEU A N 1
ATOM 780 C CA . LEU A 1 97 ? 12.092 -11.460 -13.549 1.00 71.19 97 LEU A CA 1
ATOM 781 C C . LEU A 1 97 ? 13.465 -12.047 -13.908 1.00 71.19 97 LEU A C 1
ATOM 783 O O . LEU A 1 97 ? 13.566 -13.229 -14.236 1.00 71.19 97 LEU A O 1
ATOM 787 N N . PRO A 1 98 ? 14.546 -11.253 -13.838 1.00 74.00 98 PRO A N 1
ATOM 788 C CA . PRO A 1 98 ? 15.880 -11.768 -14.090 1.00 74.00 98 PRO A CA 1
ATOM 789 C C . PRO A 1 98 ? 16.285 -12.750 -12.985 1.00 74.00 98 PRO A C 1
ATOM 791 O O . PRO A 1 98 ? 16.174 -12.439 -11.801 1.00 74.00 98 PRO A O 1
ATOM 794 N N . ASP A 1 99 ? 16.859 -13.891 -13.373 1.00 77.00 99 ASP A N 1
ATOM 795 C CA . ASP A 1 99 ? 17.395 -14.892 -12.432 1.00 77.00 99 ASP A CA 1
ATOM 796 C C . ASP A 1 99 ? 18.525 -14.338 -11.544 1.00 77.00 99 ASP A C 1
ATOM 798 O O . ASP A 1 99 ? 18.872 -14.908 -10.508 1.00 77.00 99 ASP A O 1
ATOM 802 N N . ILE A 1 100 ? 19.144 -13.234 -11.972 1.00 71.38 100 ILE A N 1
ATOM 803 C CA . ILE A 1 100 ? 20.288 -12.611 -11.316 1.00 71.38 100 ILE A CA 1
ATOM 804 C C . ILE A 1 100 ? 20.029 -11.111 -11.192 1.00 71.38 100 ILE A C 1
ATOM 806 O O . ILE A 1 100 ? 19.952 -10.395 -12.193 1.00 71.38 100 ILE A O 1
ATOM 810 N N . ASP A 1 101 ? 19.994 -10.619 -9.954 1.00 65.81 101 ASP A N 1
ATOM 811 C CA . ASP A 1 101 ? 20.142 -9.192 -9.683 1.00 65.81 101 ASP A CA 1
ATOM 812 C C . ASP A 1 101 ? 21.591 -8.787 -9.990 1.00 65.81 101 ASP A C 1
ATOM 814 O O . ASP A 1 101 ? 22.534 -9.092 -9.253 1.00 65.81 101 ASP A O 1
ATOM 818 N N . ASN A 1 102 ? 21.776 -8.096 -11.115 1.00 70.56 102 ASN A N 1
ATOM 819 C CA . ASN A 1 102 ? 23.071 -7.583 -11.557 1.00 70.56 102 ASN A CA 1
ATOM 820 C C . ASN A 1 102 ? 23.588 -6.413 -10.694 1.00 70.56 102 ASN A C 1
ATOM 822 O O . ASN A 1 102 ? 24.609 -5.810 -11.036 1.00 70.56 102 ASN A O 1
ATOM 826 N N . LYS A 1 103 ? 22.898 -6.085 -9.590 1.00 61.00 103 LYS A N 1
ATOM 827 C CA . LYS A 1 103 ? 23.195 -4.997 -8.651 1.00 61.00 103 LYS A CA 1
ATOM 828 C C . LYS A 1 103 ? 23.309 -3.642 -9.337 1.00 61.00 103 LYS A C 1
ATOM 830 O O . LYS A 1 103 ? 23.935 -2.722 -8.810 1.00 61.00 103 LYS A O 1
ATOM 835 N N . LYS A 1 104 ? 22.705 -3.486 -10.517 1.00 59.59 104 LYS A N 1
ATOM 836 C CA . LYS A 1 104 ? 22.653 -2.213 -11.229 1.00 59.59 104 LYS A CA 1
ATOM 837 C C . LYS A 1 104 ? 21.480 -1.403 -10.682 1.00 59.59 104 LYS A C 1
ATOM 839 O O . LYS A 1 104 ? 20.475 -1.198 -11.350 1.00 59.59 104 LYS A O 1
ATOM 844 N N . HIS A 1 105 ? 21.611 -0.975 -9.433 1.00 57.28 105 HIS A N 1
ATOM 845 C CA . HIS A 1 105 ? 20.629 -0.133 -8.760 1.00 57.28 105 HIS A CA 1
ATOM 846 C C . HIS A 1 105 ? 20.973 1.351 -8.955 1.00 57.28 105 HIS A C 1
ATOM 848 O O . HIS A 1 105 ? 22.114 1.708 -9.251 1.00 57.28 105 HIS A O 1
ATOM 854 N N . SER A 1 106 ? 20.002 2.240 -8.750 1.00 54.44 106 SER A N 1
ATOM 855 C CA . SER A 1 106 ? 20.136 3.704 -8.871 1.00 54.44 106 SER A CA 1
ATOM 856 C C . SER A 1 106 ? 21.087 4.354 -7.842 1.00 54.44 106 SER A C 1
ATOM 858 O O . SER A 1 106 ? 21.035 5.558 -7.613 1.00 54.44 106 SER A O 1
ATOM 860 N N . GLY A 1 107 ? 21.952 3.577 -7.178 1.00 51.88 107 GLY A N 1
ATOM 861 C CA . GLY A 1 107 ? 22.796 4.026 -6.067 1.00 51.88 107 GLY A CA 1
ATOM 862 C C . GLY A 1 107 ? 22.048 4.165 -4.734 1.00 51.88 107 GLY A C 1
ATOM 863 O O . GLY A 1 107 ? 22.671 4.442 -3.712 1.00 51.88 107 GLY A O 1
ATOM 864 N N . ILE A 1 108 ? 20.731 3.936 -4.713 1.00 54.34 108 ILE A N 1
ATOM 865 C CA . ILE A 1 108 ? 19.916 3.967 -3.494 1.00 54.34 108 ILE A CA 1
ATOM 866 C C . ILE A 1 108 ? 20.090 2.644 -2.741 1.00 54.34 108 ILE A C 1
ATOM 868 O O . ILE A 1 108 ? 19.868 1.573 -3.300 1.00 54.34 108 ILE A O 1
ATOM 872 N N . PHE A 1 109 ? 20.491 2.723 -1.471 1.00 51.38 109 PHE A N 1
ATOM 873 C CA . PHE A 1 109 ? 20.586 1.576 -0.568 1.00 51.38 109 PHE A CA 1
ATOM 874 C C . PHE A 1 109 ? 19.405 1.590 0.399 1.00 51.38 109 PHE A C 1
ATOM 876 O O . PHE A 1 109 ? 19.302 2.484 1.242 1.00 51.38 109 PHE A O 1
ATOM 883 N N . ASN A 1 110 ? 18.537 0.584 0.309 1.00 43.09 110 ASN A N 1
ATOM 884 C CA . ASN A 1 110 ? 17.475 0.391 1.287 1.00 43.09 110 ASN A CA 1
ATOM 885 C C . ASN A 1 110 ? 18.075 -0.188 2.579 1.00 43.09 110 ASN A C 1
ATOM 887 O O . ASN A 1 110 ? 18.546 -1.321 2.600 1.00 43.09 110 ASN A O 1
ATOM 891 N N . ARG A 1 111 ? 18.103 0.609 3.654 1.00 54.28 111 ARG A N 1
ATOM 892 C CA . ARG A 1 111 ? 18.691 0.226 4.954 1.00 54.28 111 ARG A CA 1
ATOM 893 C C . ARG A 1 111 ? 17.674 -0.342 5.945 1.00 54.28 111 ARG A C 1
ATOM 895 O O . ARG A 1 111 ? 18.032 -0.619 7.084 1.00 54.28 111 ARG A O 1
ATOM 902 N N . THR A 1 112 ? 16.410 -0.449 5.545 1.00 44.31 112 THR A N 1
ATOM 903 C CA . THR A 1 112 ? 15.283 -0.569 6.481 1.00 44.31 112 THR A CA 1
ATOM 904 C C . THR A 1 112 ? 14.514 -1.883 6.412 1.00 44.31 112 THR A C 1
ATOM 906 O O . THR A 1 112 ? 13.637 -2.086 7.244 1.00 44.31 112 THR A O 1
ATOM 909 N N . ILE A 1 113 ? 14.835 -2.800 5.496 1.00 47.75 113 ILE A N 1
ATOM 910 C CA . ILE A 1 113 ? 14.105 -4.069 5.376 1.00 47.75 113 ILE A CA 1
ATOM 911 C C . ILE A 1 113 ? 15.048 -5.269 5.310 1.00 47.75 113 ILE A C 1
ATOM 913 O O . ILE A 1 113 ? 15.711 -5.507 4.306 1.00 47.75 113 ILE A O 1
ATOM 917 N N . ASN A 1 114 ? 15.035 -6.075 6.375 1.00 50.09 114 ASN A N 1
ATOM 918 C CA . ASN A 1 114 ? 15.179 -7.515 6.186 1.00 50.09 114 ASN A CA 1
ATOM 919 C C . ASN A 1 114 ? 13.949 -7.964 5.382 1.00 50.09 114 ASN A C 1
ATOM 921 O O . ASN A 1 114 ? 12.829 -7.667 5.814 1.00 50.09 114 ASN A O 1
ATOM 925 N N . PRO A 1 115 ? 14.117 -8.619 4.221 1.00 45.44 115 PRO A N 1
ATOM 926 C CA . PRO A 1 115 ? 12.987 -9.068 3.425 1.00 45.44 115 PRO A CA 1
ATOM 927 C C . PRO A 1 115 ? 12.109 -9.991 4.270 1.00 45.44 115 PRO A C 1
ATOM 929 O O . PRO A 1 115 ? 12.594 -10.893 4.949 1.00 45.44 115 PRO A O 1
ATOM 932 N N . MET A 1 116 ? 10.800 -9.739 4.238 1.00 44.94 116 MET A N 1
ATOM 933 C CA . MET A 1 116 ? 9.809 -10.504 5.006 1.00 44.94 116 MET A CA 1
ATOM 934 C C . MET A 1 116 ? 9.752 -11.979 4.572 1.00 44.94 116 MET A C 1
ATOM 936 O O . MET A 1 116 ? 9.239 -12.823 5.301 1.00 44.94 116 MET A O 1
ATOM 940 N N . PHE A 1 117 ? 10.305 -12.279 3.394 1.00 41.19 117 PHE A N 1
ATOM 941 C CA . PHE A 1 117 ? 10.465 -13.615 2.850 1.00 41.19 117 PHE A CA 1
ATOM 942 C C . PHE A 1 117 ? 11.947 -13.853 2.556 1.00 41.19 117 PHE A C 1
ATOM 944 O O . PHE A 1 117 ? 12.504 -13.280 1.622 1.00 41.19 117 PHE A O 1
ATOM 951 N N . ILE A 1 118 ? 12.575 -14.693 3.373 1.00 37.88 118 ILE A N 1
ATOM 952 C CA . ILE A 1 118 ? 13.796 -15.416 3.015 1.00 37.88 118 ILE A CA 1
ATOM 953 C C . ILE A 1 118 ? 13.343 -16.876 2.816 1.00 37.88 118 ILE A C 1
ATOM 955 O O . ILE A 1 118 ? 12.574 -17.348 3.660 1.00 37.88 118 ILE A O 1
ATOM 959 N N . PRO A 1 119 ? 13.711 -17.549 1.709 1.00 40.75 119 PRO A N 1
ATOM 960 C CA . PRO A 1 119 ? 13.460 -18.980 1.533 1.00 40.75 119 PRO A CA 1
ATOM 961 C C . PRO A 1 119 ? 14.144 -19.839 2.605 1.00 40.75 119 PRO A C 1
ATOM 963 O O . PRO A 1 119 ? 15.204 -19.419 3.127 1.00 40.75 119 PRO A O 1
#

Secondary structure (DSSP, 8-state):
---TT-BGGGB-HHHHHHHHHHHHHHHHHHHHHHHHHH-TTTTT-TTHHHHHHHHHHIIIII--TT-SS-HHHHHHHHHHHTS----GGGSTTGGGS-SS------S----S---S---

pLDDT: mean 73.64, std 15.92, range [35.62, 95.94]

Foldseek 3Di:
DDDPACDPPRDGLVVVLVVQLVVQLVVQVVVLVVCCPVPVVPHVDVCRNVVSNLVSNCVSPQDDPPDPDDPVVSVVCCCVPPVVCVDCVPPPCSVVDDPDDPVPDPPDDDPDDPDPDDD

Radius of gyration: 18.34 Å; chains: 1; bounding box: 54×36×38 Å